Protein AF-A0A7K4X0U0-F1 (afdb_monomer_lite)

Structure (mmCIF, N/CA/C/O backbone):
data_AF-A0A7K4X0U0-F1
#
_entry.id   AF-A0A7K4X0U0-F1
#
loop_
_atom_site.group_PDB
_atom_site.id
_atom_site.type_symbol
_atom_site.label_atom_id
_atom_site.label_alt_id
_atom_site.label_comp_id
_atom_site.label_asym_id
_atom_site.label_entity_id
_atom_site.label_seq_id
_atom_site.pdbx_PDB_ins_code
_atom_site.Cartn_x
_atom_site.Cartn_y
_atom_site.Cartn_z
_atom_site.occupancy
_atom_site.B_iso_or_equiv
_atom_site.auth_seq_id
_atom_site.auth_comp_id
_atom_site.auth_asym_id
_atom_site.auth_atom_id
_atom_site.pdbx_PDB_model_num
ATOM 1 N N . HIS A 1 1 ? -1.603 -2.719 34.484 1.00 45.47 1 HIS A N 1
ATOM 2 C CA . HIS A 1 1 ? -2.060 -2.008 33.274 1.00 45.47 1 HIS A CA 1
ATOM 3 C C . HIS A 1 1 ? -3.069 -2.873 32.532 1.00 45.47 1 HIS A C 1
ATOM 5 O O . HIS A 1 1 ? -2.684 -3.718 31.736 1.00 45.47 1 HIS A O 1
ATOM 11 N N . THR A 1 2 ? -4.355 -2.708 32.832 1.00 56.44 2 THR A N 1
ATOM 12 C CA . THR A 1 2 ? -5.466 -3.280 32.061 1.00 56.44 2 THR A CA 1
ATOM 13 C C . THR A 1 2 ? -5.526 -2.535 30.729 1.00 56.44 2 THR A C 1
ATOM 15 O O . THR A 1 2 ? -5.992 -1.403 30.659 1.00 56.44 2 THR A O 1
ATOM 18 N N . ALA A 1 3 ? -4.932 -3.108 29.683 1.00 62.94 3 ALA A N 1
ATOM 19 C CA . ALA A 1 3 ? -4.948 -2.524 28.347 1.00 62.94 3 ALA A CA 1
ATOM 20 C C . ALA A 1 3 ? -6.309 -2.795 27.693 1.00 62.94 3 ALA A C 1
ATOM 22 O O . ALA A 1 3 ? -6.440 -3.679 26.848 1.00 62.94 3 ALA A O 1
ATOM 23 N N . GLU A 1 4 ? -7.331 -2.056 28.113 1.00 70.81 4 GLU A N 1
ATOM 24 C CA . GLU A 1 4 ? -8.637 -2.105 27.467 1.00 70.81 4 GLU A CA 1
ATOM 25 C C . GLU A 1 4 ? -8.527 -1.466 26.077 1.00 70.81 4 GLU A C 1
ATOM 27 O O . GLU A 1 4 ? -8.099 -0.320 25.907 1.00 70.81 4 GLU A O 1
ATOM 32 N N . ARG A 1 5 ? -8.846 -2.258 25.052 1.00 74.94 5 ARG A N 1
ATOM 33 C CA . ARG A 1 5 ? -8.775 -1.891 23.634 1.00 74.94 5 ARG A CA 1
ATOM 34 C C . ARG A 1 5 ? -10.202 -1.918 23.074 1.00 74.94 5 ARG A C 1
ATOM 36 O O . ARG A 1 5 ? -10.568 -2.906 22.441 1.00 74.94 5 ARG A O 1
ATOM 43 N N . PRO A 1 6 ? -11.025 -0.891 23.367 1.00 76.00 6 PRO A N 1
ATOM 44 C CA . PRO A 1 6 ? -12.464 -0.909 23.091 1.00 76.00 6 PRO A CA 1
ATOM 45 C C . PRO A 1 6 ? -12.809 -0.800 21.600 1.00 76.00 6 PRO A C 1
ATOM 47 O O . PRO A 1 6 ? -13.947 -1.051 21.221 1.00 76.00 6 PRO A O 1
ATOM 50 N N . TYR A 1 7 ? -11.850 -0.433 20.747 1.00 75.88 7 TYR A N 1
ATOM 51 C CA . TYR A 1 7 ? -12.070 -0.266 19.314 1.00 75.88 7 TYR A CA 1
ATOM 52 C C . TYR A 1 7 ? -11.636 -1.516 18.561 1.00 75.88 7 TYR A C 1
ATOM 54 O O . TYR A 1 7 ? -10.511 -1.964 18.745 1.00 75.88 7 TYR A O 1
ATOM 62 N N . THR A 1 8 ? -12.478 -2.065 17.691 1.00 73.50 8 THR A N 1
ATOM 63 C CA . THR A 1 8 ? -12.171 -3.272 16.909 1.00 73.50 8 THR A CA 1
ATOM 64 C C . THR A 1 8 ? -12.241 -2.988 15.409 1.00 73.50 8 THR A C 1
ATOM 66 O O . THR A 1 8 ? -13.124 -2.280 14.935 1.00 73.50 8 THR A O 1
ATOM 69 N N . CYS A 1 9 ? -11.291 -3.528 14.646 1.00 74.62 9 CYS A N 1
ATOM 70 C CA . CYS A 1 9 ? -11.270 -3.521 13.184 1.00 74.62 9 CYS A CA 1
ATOM 71 C C . CYS A 1 9 ? -11.025 -4.945 12.691 1.00 74.62 9 CYS A C 1
ATOM 73 O O . CYS A 1 9 ? -10.097 -5.606 13.157 1.00 74.62 9 CYS A O 1
ATOM 75 N N . GLY A 1 10 ? -11.821 -5.403 11.724 1.00 69.69 10 GLY A N 1
ATOM 76 C CA . GLY A 1 10 ? -11.696 -6.750 11.158 1.00 69.69 10 GLY A CA 1
ATOM 77 C C . GLY A 1 10 ? -10.349 -7.020 10.480 1.00 69.69 10 GLY A C 1
ATOM 78 O O . GLY A 1 10 ? -9.897 -8.159 10.471 1.00 69.69 10 GLY A O 1
ATOM 79 N N . GLU A 1 11 ? -9.681 -5.986 9.964 1.00 66.62 11 GLU A N 1
ATOM 80 C CA . GLU A 1 11 ? -8.381 -6.125 9.292 1.00 66.62 11 GLU A CA 1
ATOM 81 C C . GLU A 1 11 ? -7.188 -5.983 10.245 1.00 66.62 11 GLU A C 1
ATOM 83 O O . GLU A 1 11 ? -6.135 -6.574 10.018 1.00 66.62 11 GLU A O 1
ATOM 88 N N . CYS A 1 12 ? -7.336 -5.205 11.319 1.00 72.62 12 CYS A N 1
ATOM 89 C CA . CYS A 1 12 ? -6.206 -4.793 12.152 1.00 72.62 12 CYS A CA 1
ATOM 90 C C . CYS A 1 12 ? -6.279 -5.355 13.602 1.00 72.62 12 CYS A C 1
ATOM 92 O O . CYS A 1 12 ? -5.279 -5.312 14.317 1.00 72.62 12 CYS A O 1
ATOM 94 N N . GLY A 1 13 ? -7.430 -5.870 14.067 1.00 74.88 13 GLY A N 1
ATOM 95 C CA . GLY A 1 13 ? -7.649 -6.369 15.439 1.00 74.88 13 GLY A CA 1
ATOM 96 C C . GLY A 1 13 ? -8.294 -5.359 16.406 1.00 74.88 13 GLY A C 1
ATOM 97 O O . GLY A 1 13 ? -9.028 -4.474 15.986 1.00 74.88 13 GLY A O 1
ATOM 98 N N . SER A 1 14 ? -8.069 -5.496 17.719 1.00 80.56 14 SER A N 1
ATOM 99 C CA . SER A 1 14 ? -8.541 -4.524 18.729 1.00 80.56 14 SER A CA 1
ATOM 100 C C . SER A 1 14 ? -7.494 -3.434 18.989 1.00 80.56 14 SER A C 1
ATOM 102 O O . SER A 1 14 ? -6.300 -3.728 19.008 1.00 80.56 14 SER A O 1
ATOM 104 N N . PHE A 1 15 ? -7.877 -2.189 19.285 1.00 79.62 15 PHE A N 1
ATOM 105 C CA . PHE A 1 15 ? -6.974 -1.069 19.592 1.00 79.62 15 PHE A CA 1
ATOM 106 C C . PHE A 1 15 ? -7.508 -0.116 20.660 1.00 79.62 15 PHE A C 1
ATOM 108 O O . PHE A 1 15 ? -8.700 -0.051 20.952 1.00 79.62 15 PHE A O 1
ATOM 115 N N . SER A 1 16 ? -6.577 0.636 21.244 1.00 79.50 16 SER A N 1
ATOM 116 C CA . SER A 1 16 ? -6.851 1.773 22.118 1.00 79.50 16 SER A CA 1
ATOM 117 C C . SER A 1 16 ? -7.064 3.059 21.306 1.00 79.50 16 SER A C 1
ATOM 119 O O . SER A 1 16 ? -6.758 3.119 20.114 1.00 79.50 16 SER A O 1
ATOM 121 N N . ASN A 1 17 ? -7.549 4.112 21.966 1.00 76.19 17 ASN A N 1
ATOM 122 C CA . ASN A 1 17 ? -7.883 5.402 21.345 1.00 76.19 17 ASN A CA 1
ATOM 123 C C . ASN A 1 17 ? -6.731 6.060 20.561 1.00 76.19 17 ASN A C 1
ATOM 125 O O . ASN A 1 17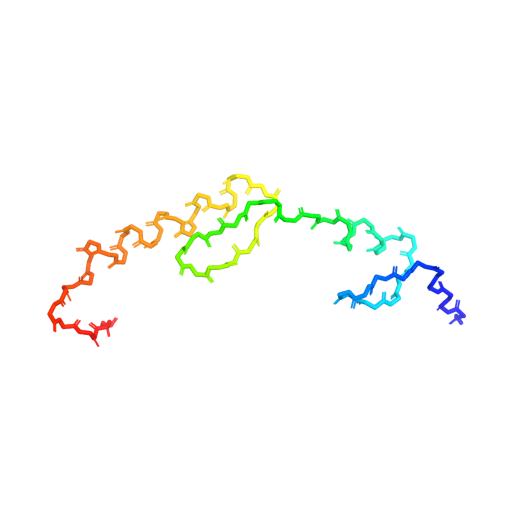 ? -6.963 6.743 19.577 1.00 76.19 17 ASN A O 1
ATOM 129 N N . SER A 1 18 ? -5.471 5.857 20.949 1.00 72.94 18 SER A N 1
ATOM 130 C CA . SER A 1 18 ? -4.326 6.382 20.184 1.00 72.94 18 SER A CA 1
ATOM 131 C C . SER A 1 18 ? -4.062 5.592 18.899 1.00 72.94 18 SER A C 1
ATOM 133 O O . SER A 1 18 ? -3.581 6.126 17.903 1.00 72.94 18 SER A O 1
ATOM 135 N N . SER A 1 19 ? -4.386 4.303 18.923 1.00 70.56 19 SER A N 1
ATOM 136 C CA . SER A 1 19 ? -4.125 3.357 17.843 1.00 70.56 19 SER A CA 1
ATOM 137 C C . SER A 1 19 ? -5.254 3.329 16.814 1.00 70.56 19 SER A C 1
ATOM 139 O O . SER A 1 19 ? -5.011 2.946 15.670 1.00 70.56 19 SER A O 1
ATOM 141 N N . ILE A 1 20 ? -6.464 3.784 17.176 1.00 71.56 20 ILE A N 1
ATOM 142 C CA . ILE A 1 20 ? -7.561 3.926 16.211 1.00 71.56 20 ILE A CA 1
ATOM 143 C C . ILE A 1 20 ? -7.177 4.873 15.080 1.00 71.56 20 ILE A C 1
ATOM 145 O O . ILE A 1 20 ? -7.410 4.530 13.933 1.00 71.56 20 ILE A O 1
ATOM 149 N N . LEU A 1 21 ? -6.478 5.976 15.377 1.00 65.88 21 LEU A N 1
ATOM 150 C CA . LEU A 1 21 ? -5.997 6.916 14.365 1.00 65.88 21 LEU A CA 1
ATOM 151 C C . LEU A 1 21 ? -5.079 6.240 13.350 1.00 65.88 21 LEU A C 1
ATOM 153 O O . LEU A 1 21 ? -5.068 6.637 12.196 1.00 65.88 21 LEU A O 1
ATOM 157 N N . ILE A 1 22 ? -4.307 5.234 13.769 1.00 66.88 22 ILE A N 1
ATOM 158 C CA . ILE A 1 22 ? -3.416 4.461 12.896 1.00 66.88 22 ILE A CA 1
ATOM 159 C C . ILE A 1 22 ? -4.221 3.431 12.097 1.00 66.88 22 ILE A C 1
ATOM 161 O O . ILE A 1 22 ? -3.953 3.240 10.916 1.00 66.88 22 ILE A O 1
ATOM 165 N N . CYS A 1 23 ? -5.227 2.805 12.712 1.00 68.56 23 CYS A N 1
ATOM 166 C CA . CYS A 1 23 ? -6.120 1.863 12.042 1.00 68.56 23 CYS A CA 1
ATOM 167 C C . CYS A 1 23 ? -7.017 2.545 10.995 1.00 68.56 23 CYS A C 1
ATOM 169 O O . CYS A 1 23 ? -7.262 1.977 9.937 1.00 68.56 23 CYS A O 1
ATOM 171 N N . THR A 1 24 ? -7.474 3.769 11.263 1.00 64.44 24 THR A N 1
ATOM 172 C CA . THR A 1 24 ? -8.256 4.607 10.345 1.00 64.44 24 THR A CA 1
ATOM 173 C C . THR A 1 24 ? -7.376 5.427 9.411 1.00 64.44 24 THR A C 1
ATOM 175 O O . THR A 1 24 ? -7.903 6.275 8.692 1.00 64.44 24 THR A O 1
ATOM 178 N N . ARG A 1 25 ? -6.045 5.227 9.387 1.00 66.50 25 ARG A N 1
ATOM 179 C CA . ARG A 1 25 ? -5.218 5.701 8.266 1.00 66.50 25 ARG A CA 1
ATOM 180 C C . ARG A 1 25 ? -5.579 4.870 7.050 1.00 66.50 25 ARG A C 1
ATOM 182 O O . ARG A 1 25 ? -4.817 4.009 6.611 1.00 66.50 25 ARG A O 1
ATOM 189 N N . GLU A 1 26 ? -6.759 5.148 6.515 1.00 71.75 26 GLU A N 1
ATOM 190 C CA . GLU A 1 26 ? -7.157 4.710 5.204 1.00 71.75 26 GLU A CA 1
ATOM 191 C C . GLU A 1 26 ? -6.026 5.106 4.266 1.00 71.75 26 GLU A C 1
ATOM 193 O O . GLU A 1 26 ? -5.495 6.222 4.292 1.00 71.75 26 GLU A O 1
ATOM 198 N N . ARG A 1 27 ? -5.576 4.130 3.493 1.00 82.25 27 ARG A N 1
ATOM 199 C CA . ARG A 1 27 ? -4.562 4.329 2.474 1.00 82.25 27 ARG A CA 1
ATOM 200 C C . ARG A 1 27 ? -5.304 4.388 1.144 1.00 82.25 27 ARG A C 1
ATOM 202 O O . ARG A 1 27 ? -5.399 3.353 0.478 1.00 82.25 27 ARG A O 1
ATOM 209 N N . PRO A 1 28 ? -5.943 5.518 0.779 1.00 82.81 28 PRO A N 1
ATOM 210 C CA . PRO A 1 28 ? -6.789 5.574 -0.410 1.00 82.81 28 PRO A CA 1
ATOM 211 C C . PRO A 1 28 ? -5.965 5.392 -1.689 1.00 82.81 28 PRO A C 1
ATOM 213 O O . PRO A 1 28 ? -6.460 4.856 -2.675 1.00 82.81 28 PRO A O 1
ATOM 216 N N . TYR A 1 29 ? -4.681 5.747 -1.654 1.00 88.88 29 TYR A N 1
ATOM 217 C CA . TYR A 1 29 ? -3.795 5.697 -2.807 1.00 88.88 29 TYR A CA 1
ATOM 218 C C . TYR A 1 29 ? -3.218 4.291 -2.985 1.00 88.88 29 TYR A C 1
ATOM 220 O O . TYR A 1 29 ? -2.358 3.873 -2.218 1.00 88.88 29 TYR A O 1
ATOM 228 N N . LYS A 1 30 ? -3.668 3.544 -3.994 1.00 89.88 30 LYS A N 1
ATOM 229 C CA . LYS A 1 30 ? -3.139 2.212 -4.326 1.00 89.88 30 LYS A CA 1
ATOM 230 C C . LYS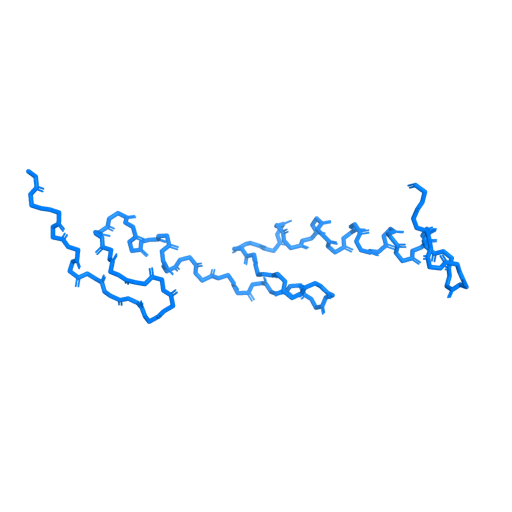 A 1 30 ? -2.202 2.298 -5.531 1.00 89.88 30 LYS A C 1
ATOM 232 O O . LYS A 1 30 ? -2.568 2.858 -6.558 1.00 89.88 30 LYS A O 1
ATOM 237 N N . CYS A 1 31 ? -1.016 1.706 -5.430 1.00 91.06 31 CYS A N 1
ATOM 238 C CA . CYS A 1 31 ? -0.156 1.470 -6.584 1.00 91.06 31 CYS A CA 1
ATOM 239 C C . CYS A 1 31 ? -0.745 0.342 -7.435 1.00 91.06 31 CYS A C 1
ATOM 241 O O . CYS A 1 31 ? -1.018 -0.747 -6.931 1.00 91.06 31 CYS A O 1
ATOM 243 N N . SER A 1 32 ? -0.947 0.611 -8.722 1.00 88.25 32 SER A N 1
ATOM 244 C CA . SER A 1 32 ? -1.471 -0.353 -9.693 1.00 88.25 32 SER A CA 1
ATOM 245 C C . SER A 1 32 ? -0.491 -1.483 -10.004 1.00 88.25 32 SER A C 1
ATOM 247 O O . SER A 1 32 ? -0.931 -2.568 -10.360 1.00 88.25 32 SER A O 1
ATOM 249 N N . GLU A 1 33 ? 0.810 -1.241 -9.848 1.00 87.56 33 GLU A N 1
ATOM 250 C CA . GLU A 1 33 ? 1.855 -2.193 -10.226 1.00 87.56 33 GLU A CA 1
ATOM 251 C C . GLU A 1 33 ? 2.161 -3.202 -9.115 1.00 87.56 33 GLU A C 1
ATOM 253 O O . GLU A 1 33 ? 2.077 -4.406 -9.330 1.00 87.56 33 GLU A O 1
ATOM 258 N N . CYS A 1 34 ? 2.428 -2.731 -7.893 1.00 88.75 34 CYS A N 1
ATOM 259 C CA . CYS A 1 34 ? 2.738 -3.609 -6.758 1.00 88.75 34 CYS A CA 1
ATOM 260 C C . CYS A 1 34 ? 1.572 -3.817 -5.777 1.00 88.75 34 CYS A C 1
ATOM 262 O O . CYS A 1 34 ? 1.720 -4.514 -4.774 1.00 88.75 34 CYS A O 1
ATOM 264 N N . GLY A 1 35 ? 0.425 -3.168 -5.993 1.00 86.50 35 GLY A N 1
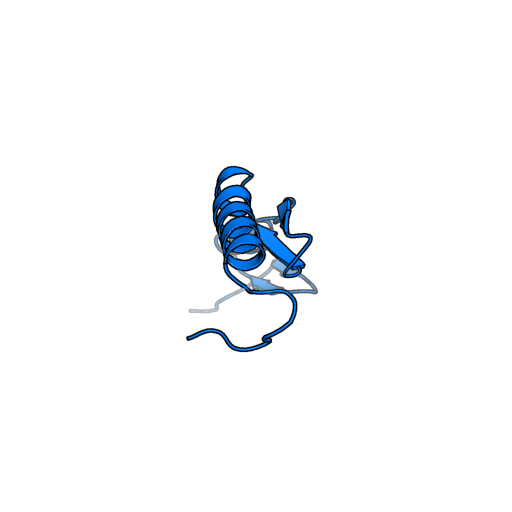ATOM 265 C CA . GLY A 1 35 ? -0.758 -3.292 -5.133 1.00 86.50 35 GLY A CA 1
ATOM 266 C C . GLY A 1 35 ? -0.648 -2.615 -3.760 1.00 86.50 35 GLY A C 1
ATOM 267 O O . GLY A 1 35 ? -1.642 -2.575 -3.029 1.00 86.50 35 GLY A O 1
ATOM 268 N N . LYS A 1 36 ? 0.520 -2.057 -3.403 1.00 87.12 36 LYS A N 1
ATOM 269 C CA . LYS A 1 36 ? 0.747 -1.374 -2.120 1.00 87.12 36 LYS A CA 1
ATOM 270 C C . LYS A 1 36 ? -0.137 -0.137 -1.997 1.00 87.12 36 LYS A C 1
ATOM 272 O O . LYS A 1 36 ? -0.314 0.612 -2.955 1.00 87.12 36 LYS A O 1
ATOM 277 N N . ARG A 1 37 ? -0.666 0.092 -0.794 1.00 88.31 37 ARG A N 1
ATOM 278 C CA . ARG A 1 37 ? -1.487 1.264 -0.475 1.00 88.31 37 ARG A CA 1
ATOM 279 C C . ARG A 1 37 ? -0.684 2.290 0.325 1.00 88.31 37 ARG A C 1
ATOM 281 O O . ARG A 1 37 ? 0.092 1.906 1.201 1.00 88.31 37 ARG A O 1
ATOM 288 N N . PHE A 1 38 ? -0.914 3.571 0.068 1.00 88.56 38 PHE A N 1
ATOM 289 C CA . PHE A 1 38 ? -0.233 4.723 0.650 1.00 88.56 38 PHE A CA 1
ATOM 290 C C . PHE A 1 38 ? -1.244 5.715 1.223 1.00 88.56 38 PHE A C 1
ATOM 292 O O . PHE A 1 38 ? -2.389 5.795 0.774 1.00 88.56 38 PHE A O 1
ATOM 299 N N . GLN A 1 39 ? -0.819 6.454 2.246 1.00 86.94 39 GLN A N 1
ATOM 300 C CA . GLN A 1 39 ? -1.669 7.414 2.948 1.00 86.94 39 GLN A CA 1
ATOM 301 C C . GLN A 1 39 ? -1.781 8.745 2.194 1.00 86.94 39 GLN A C 1
ATOM 303 O O . GLN A 1 39 ? -2.806 9.412 2.280 1.00 86.94 39 GLN A O 1
ATOM 308 N N . THR A 1 40 ? -0.750 9.118 1.432 1.00 88.38 40 THR A N 1
ATOM 309 C CA . THR A 1 40 ? -0.712 10.362 0.656 1.00 88.38 40 THR A CA 1
ATOM 310 C C . THR A 1 40 ? -0.376 10.090 -0.810 1.00 88.38 40 THR A C 1
ATOM 312 O O . THR A 1 40 ? 0.221 9.062 -1.143 1.00 88.38 40 THR A O 1
ATOM 315 N N . SER A 1 41 ? -0.742 11.021 -1.694 1.00 89.62 41 SER A N 1
ATOM 316 C CA . SER A 1 41 ? -0.371 10.968 -3.112 1.00 89.62 41 SER A CA 1
ATOM 317 C C . SER A 1 41 ? 1.145 11.065 -3.299 1.00 89.62 41 SER A C 1
ATOM 319 O O . SER A 1 41 ? 1.711 10.325 -4.099 1.00 89.62 41 SER A O 1
ATOM 321 N N . SER A 1 42 ? 1.824 11.899 -2.509 1.00 91.31 42 SER A N 1
ATOM 322 C CA . SER A 1 42 ? 3.284 12.047 -2.520 1.00 91.31 42 SER A CA 1
ATOM 323 C C . SER A 1 42 ? 4.011 10.735 -2.206 1.00 91.31 42 SER A C 1
ATOM 325 O O . SER A 1 42 ? 5.024 10.420 -2.832 1.00 91.31 42 SER A O 1
ATOM 327 N N . ASP A 1 43 ? 3.477 9.940 -1.274 1.00 91.06 43 ASP A N 1
ATOM 328 C CA . ASP A 1 43 ? 4.028 8.623 -0.939 1.00 91.06 43 ASP A CA 1
ATOM 329 C C . ASP A 1 43 ? 3.777 7.579 -2.034 1.00 91.06 43 ASP A C 1
ATOM 331 O O . ASP A 1 43 ? 4.585 6.666 -2.187 1.00 91.06 43 ASP A O 1
ATOM 335 N N . LEU A 1 44 ? 2.697 7.720 -2.815 1.00 93.81 44 LEU A N 1
ATOM 336 C CA . LEU A 1 44 ? 2.430 6.894 -3.998 1.00 93.81 44 LEU A CA 1
ATOM 337 C C . LEU A 1 44 ? 3.330 7.271 -5.186 1.00 93.81 44 LEU A C 1
ATOM 339 O O . LEU A 1 44 ? 3.701 6.394 -5.964 1.00 93.81 44 LEU A O 1
ATOM 343 N N . LEU A 1 45 ? 3.692 8.548 -5.347 1.00 93.44 45 LEU A N 1
ATOM 344 C CA . LEU A 1 45 ? 4.521 8.985 -6.474 1.00 93.44 45 LEU A CA 1
ATOM 345 C C . LEU A 1 45 ? 5.894 8.303 -6.457 1.00 93.44 45 LEU A C 1
ATOM 347 O O . LEU A 1 45 ? 6.316 7.779 -7.481 1.00 93.44 45 LEU A O 1
ATOM 351 N N . LYS A 1 46 ? 6.566 8.231 -5.304 1.00 91.31 46 LYS A N 1
ATOM 352 C CA . LYS A 1 46 ? 7.900 7.607 -5.181 1.00 91.31 46 LYS A CA 1
ATOM 353 C C . LYS A 1 46 ? 7.995 6.211 -5.833 1.00 91.31 46 LYS A C 1
ATOM 355 O O . LYS A 1 46 ? 8.812 6.053 -6.734 1.00 91.31 46 LYS A O 1
ATOM 360 N N . PRO A 1 47 ? 7.172 5.215 -5.449 1.00 89.88 47 PRO A N 1
ATOM 361 C CA . PRO A 1 47 ? 7.216 3.895 -6.071 1.00 89.88 47 PRO A CA 1
ATOM 362 C C . PRO A 1 47 ? 6.746 3.900 -7.529 1.00 89.88 47 PRO A C 1
ATOM 364 O O . PRO A 1 47 ? 7.272 3.116 -8.302 1.00 89.88 47 PRO A O 1
ATOM 367 N N . GLN A 1 48 ? 5.818 4.776 -7.940 1.00 90.19 48 GLN A N 1
ATOM 368 C CA . GLN A 1 48 ? 5.443 4.914 -9.360 1.00 90.19 48 GLN A CA 1
ATOM 369 C C . GLN A 1 48 ? 6.646 5.323 -10.225 1.00 90.19 48 GLN A C 1
ATOM 371 O O . GLN A 1 48 ? 6.856 4.769 -11.300 1.00 90.19 48 GLN A O 1
ATOM 376 N N . TRP A 1 49 ? 7.475 6.247 -9.732 1.00 90.50 49 TRP A N 1
ATOM 377 C CA . TRP A 1 49 ? 8.725 6.624 -10.393 1.00 90.50 49 TRP A CA 1
ATOM 378 C C . TRP A 1 49 ? 9.726 5.470 -10.421 1.00 90.50 49 TRP A C 1
ATOM 380 O O . TRP A 1 49 ? 10.313 5.212 -11.467 1.00 90.50 49 TRP A O 1
ATOM 390 N N . THR A 1 50 ? 9.904 4.752 -9.309 1.00 89.19 50 THR A N 1
ATOM 391 C CA . THR A 1 50 ? 10.781 3.572 -9.271 1.00 89.19 50 THR A CA 1
ATOM 392 C C . THR A 1 50 ? 10.343 2.521 -10.281 1.00 89.19 50 THR A C 1
ATOM 394 O O . THR A 1 50 ? 11.173 2.064 -11.049 1.00 89.19 50 THR A O 1
ATOM 397 N N . HIS A 1 51 ? 9.052 2.210 -10.349 1.00 88.12 51 HIS A N 1
ATOM 398 C CA . HIS A 1 51 ? 8.500 1.273 -11.320 1.00 88.12 51 HIS A CA 1
ATOM 399 C C . HIS A 1 51 ? 8.670 1.737 -12.769 1.00 88.12 51 HIS A C 1
ATOM 401 O O . HIS A 1 51 ? 9.025 0.949 -13.640 1.00 88.12 51 HIS A O 1
ATOM 407 N N . MET A 1 52 ? 8.485 3.032 -13.042 1.00 86.44 52 MET A N 1
ATOM 408 C CA . MET A 1 52 ? 8.772 3.595 -14.362 1.00 86.44 52 MET A CA 1
ATOM 409 C C . MET A 1 52 ? 10.244 3.398 -14.738 1.00 86.44 52 MET A C 1
ATOM 411 O O . MET A 1 52 ? 10.538 2.983 -15.856 1.00 86.44 52 MET A O 1
ATOM 415 N N . LEU A 1 53 ? 11.165 3.680 -13.813 1.00 85.44 53 LEU A N 1
ATOM 416 C CA . LEU A 1 53 ? 12.595 3.477 -14.031 1.00 85.44 53 LEU A CA 1
ATOM 417 C C . LEU A 1 53 ? 12.898 1.988 -14.216 1.00 85.44 53 LEU A C 1
ATOM 419 O O . LEU A 1 53 ? 13.496 1.628 -15.220 1.00 85.44 53 LEU A O 1
ATOM 423 N N . GLU A 1 54 ? 12.431 1.116 -13.323 1.00 83.88 54 GLU A N 1
ATOM 424 C CA . GLU A 1 54 ? 12.557 -0.339 -13.455 1.00 83.88 54 GLU A CA 1
ATOM 425 C C . GLU A 1 54 ? 12.051 -0.807 -14.818 1.00 83.88 54 GLU A C 1
ATOM 427 O O . GLU A 1 54 ? 12.739 -1.548 -15.495 1.00 83.88 54 GLU A O 1
ATOM 432 N N . ARG A 1 55 ? 10.917 -0.306 -15.305 1.00 79.62 55 ARG A N 1
ATOM 433 C CA . ARG A 1 55 ? 10.394 -0.662 -16.627 1.00 79.62 55 ARG A CA 1
ATOM 434 C C . ARG A 1 55 ? 11.251 -0.159 -17.794 1.00 79.62 55 ARG A C 1
ATOM 436 O O . ARG A 1 55 ? 11.284 -0.812 -18.831 1.00 79.62 55 ARG A O 1
ATOM 443 N N . LEU A 1 56 ? 11.905 0.994 -17.657 1.00 76.31 56 LEU A N 1
ATOM 444 C CA . LEU A 1 56 ? 12.808 1.546 -18.675 1.00 76.31 56 LEU A CA 1
ATOM 445 C C . LEU A 1 56 ? 14.187 0.872 -18.658 1.00 76.31 56 LEU A C 1
ATOM 447 O O . LEU A 1 56 ? 14.830 0.770 -19.700 1.00 76.31 56 LEU A O 1
ATOM 451 N N . PHE A 1 57 ? 14.637 0.417 -17.487 1.00 69.25 57 PHE A N 1
ATOM 452 C CA . PHE A 1 57 ? 15.948 -0.203 -17.285 1.00 69.25 57 PHE A CA 1
ATOM 453 C C . PHE A 1 57 ? 15.912 -1.736 -17.350 1.00 69.25 57 PHE A C 1
ATOM 455 O O . PHE A 1 57 ? 16.921 -2.358 -17.681 1.00 69.25 57 PHE A O 1
ATOM 462 N N . CYS A 1 58 ? 14.770 -2.369 -17.084 1.00 63.28 58 CYS A N 1
ATOM 463 C CA . CYS A 1 58 ? 14.568 -3.793 -17.303 1.00 63.28 58 CYS A CA 1
ATOM 464 C C . CYS A 1 58 ? 14.305 -4.023 -18.790 1.00 63.28 58 CYS A C 1
ATOM 466 O O . CYS A 1 58 ? 13.225 -3.742 -19.308 1.00 63.28 58 CYS A O 1
ATOM 468 N N . CYS A 1 59 ? 15.302 -4.572 -19.480 1.00 57.38 59 CYS A N 1
ATOM 469 C CA . CYS A 1 59 ? 15.127 -5.070 -20.835 1.00 57.38 59 CYS A CA 1
ATOM 470 C C . CYS A 1 59 ? 13.985 -6.100 -20.845 1.00 57.38 59 CYS A C 1
ATOM 472 O O . CYS A 1 59 ? 14.041 -7.094 -20.120 1.00 57.38 59 CYS A O 1
ATOM 474 N N . THR A 1 60 ? 12.961 -5.879 -21.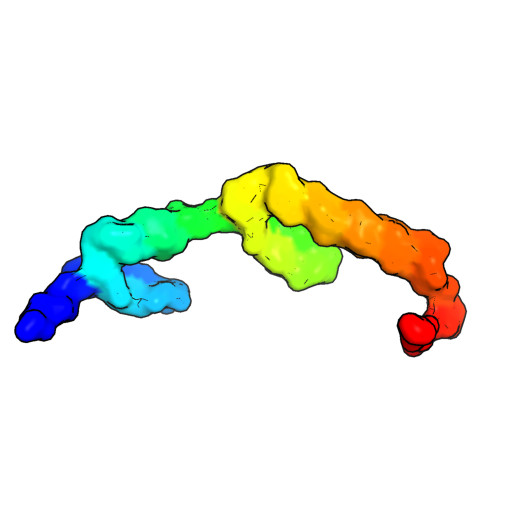672 1.00 56.91 60 THR A N 1
ATOM 475 C CA . THR A 1 60 ? 11.767 -6.738 -21.788 1.00 56.91 60 THR A CA 1
ATOM 476 C C . THR A 1 60 ? 12.073 -8.193 -22.165 1.00 56.91 60 THR A C 1
ATOM 478 O O . THR A 1 60 ? 11.197 -9.042 -22.034 1.00 56.91 60 THR A O 1
ATOM 481 N N . ASP A 1 61 ? 13.302 -8.487 -22.597 1.00 54.50 61 ASP A N 1
ATOM 482 C CA . ASP A 1 61 ? 13.768 -9.824 -22.982 1.00 54.50 61 ASP A CA 1
ATOM 483 C C . ASP A 1 61 ? 14.549 -10.548 -21.863 1.00 54.50 61 ASP A C 1
ATOM 485 O O . ASP A 1 61 ? 14.497 -11.769 -21.726 1.00 54.50 61 ASP A O 1
ATOM 489 N N . CYS A 1 62 ? 15.203 -9.804 -20.967 1.00 61.06 62 CYS A N 1
ATOM 490 C CA . CYS A 1 62 ? 16.079 -10.369 -19.944 1.00 61.06 62 CYS A CA 1
ATOM 491 C C . CYS A 1 62 ? 15.521 -10.081 -18.555 1.00 61.06 62 CYS A C 1
ATOM 493 O O . CYS A 1 62 ? 15.812 -9.061 -17.937 1.00 61.06 62 CYS A O 1
ATOM 495 N N . ARG A 1 63 ? 14.741 -11.031 -18.035 1.00 52.69 63 ARG A N 1
ATOM 496 C CA . ARG A 1 63 ? 14.217 -11.075 -16.661 1.00 52.69 63 ARG A CA 1
ATOM 497 C C . ARG A 1 63 ? 15.343 -11.290 -15.626 1.00 52.69 63 ARG A C 1
ATOM 499 O O . ARG A 1 63 ? 15.316 -12.259 -14.870 1.00 52.69 63 ARG A O 1
ATOM 506 N N . LYS A 1 64 ? 16.366 -10.433 -15.630 1.00 49.00 64 LYS A N 1
ATOM 507 C CA . LYS A 1 64 ? 17.466 -10.395 -14.662 1.00 49.00 64 LYS A CA 1
ATOM 508 C C . LYS A 1 64 ? 17.806 -8.943 -14.340 1.00 49.00 64 LYS A C 1
ATOM 510 O O . LYS A 1 64 ?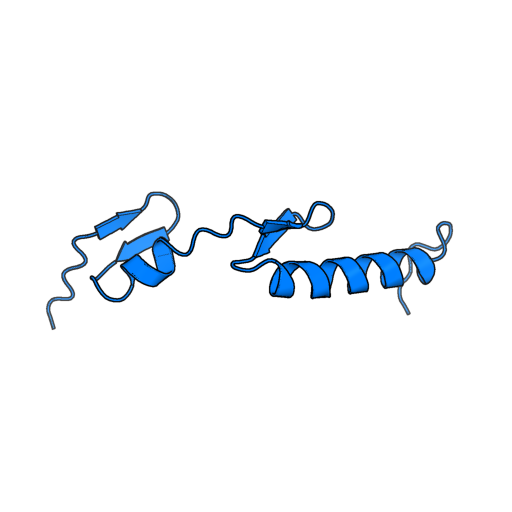 18.365 -8.229 -15.164 1.00 49.00 64 LYS A O 1
ATOM 515 N N . SER A 1 65 ? 17.457 -8.538 -13.129 1.00 47.50 65 SER A N 1
ATOM 516 C CA . SER A 1 65 ? 18.072 -7.418 -12.425 1.00 47.50 65 SER A CA 1
ATOM 517 C C . SER A 1 65 ? 19.524 -7.791 -12.091 1.00 47.50 65 SER A C 1
ATOM 519 O O . SER A 1 65 ? 19.765 -8.898 -11.603 1.00 47.50 65 SER A O 1
ATOM 521 N N . PHE A 1 66 ? 20.475 -6.911 -12.419 1.00 42.69 66 PHE A N 1
ATOM 522 C CA . PHE A 1 66 ? 21.863 -6.984 -11.943 1.00 42.69 66 PHE A CA 1
ATOM 523 C C . PHE A 1 66 ? 21.968 -6.453 -10.513 1.00 42.69 66 PHE A C 1
ATOM 525 O O . PHE A 1 66 ? 21.184 -5.534 -10.177 1.00 42.69 66 PHE A O 1
#

Radius of gyration: 18.35 Å; chains: 1; bounding box: 34×23×56 Å

InterPro domains:
  IPR013087 Zinc finger C2H2-type [PS50157] (29-5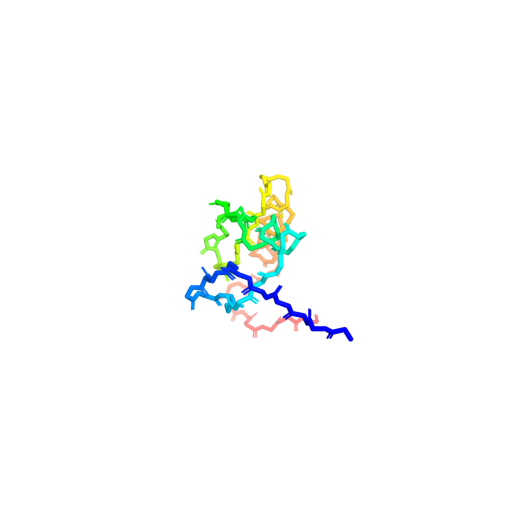6)
  IPR036236 Zinc finger C2H2 superfamily [SSF57667] (20-66)

Organism: NCBI:txid495162

Secondary structure (DSSP, 8-state):
------EEETTTEEE-HHHHHHHT----EE-TTT--EESSHHHHHHHHHHHHHHHHHS-TT-----

Foldseek 3Di:
DPQDQPDQDPVPGGHDPVCVVVVPLPQVAADPPPRDGHSDPVVNVVVVVVVVVCVVPPDPVDPDDD

pLDDT: mean 76.05, std 13.3, range [42.69, 93.81]

Sequence (66 aa):
HTAERPYTCGECGSFSNSSILICTRERPYKCSECGKRFQTSSDLLKPQWTHMLERLFCCTDCRKSF